Protein AF-B7PQU1-F1 (afdb_monomer_lite)

Foldseek 3Di:
DDDDDDDDDDDLLVVLVVVVVVVCVVVVHDDDDPVPPDDDCCVVAVLLVHDPPDPVVDDDDADAADDQPDKDWDFDDDRFFPRKIWIWGQHPVVRDIDTFWIKGKGDCVNVVVVVDDPPDIDIDIDGDSVRHSVHVD

Organism: Ixodes scapularis (NCBI:txid6945)

Secondary structure (DSSP, 8-state):
-PPPP------HHHHHHHHHHHHHHHTTPPPPP---SS--HIIIIITTT--TT-GGGS----------S-EEEEEEEETTEEEEEEEEEEETTTTEEEEEEEEEEEPHHHHGGGT--TT---EEEEE-HHHHHTT--

Sequence (137 aa):
MGVPPDCGHLHPLLKVRSEFRQIFFEMGFSEMPTNRYVESSFWNFDALFQPQQHPARDAHDTFFISGMGQVRFKPAYNPYTEPSMEVFSFHEGLGRWVEVGNSGMFRPEMLLPMGLPEDVVVIAWGLSLERCAQVLS

InterPro domains:
  IPR002319 Phenylalanyl-tRNA synthetase [PF01409] (7-66)
  IPR002319 Phenylalanyl-tRNA synthetase [PF01409] (70-135)
  IPR006195 Aminoacyl-tRNA synthetase, class II [PS50862] (1-137)
  IPR045864 Class II Aminoacyl-tRNA synthetase/Biotinyl protein ligase (BPL) and lipoyl protein ligase (LPL) [G3DSA:3.30.930.10] (1-68)
  IPR045864 Class II Aminoacyl-tRNA synthetase/Biotinyl protein ligase (BPL) and lipoyl protein ligase (LPL) [G3DSA:3.30.930.10] (69-137)
  IPR045864 Class II Aminoacyl-tRNA synthetase/Biotinyl protein ligase (BPL) and lipoyl protein ligase (LPL) [SSF55681] (6-67)
  IPR045864 Class II Aminoacyl-tRNA synthetase/Biotinyl protein ligase (BPL) and lipoyl protein ligase (LPL) [SSF55681] (70-136)

Radius of gyration: 18.72 Å; chains: 1; bounding box: 41×35×61 Å

pLDDT: mean 71.06, std 18.58, range [31.03, 93.25]

Structure (mmCIF, N/CA/C/O backbone):
data_AF-B7PQU1-F1
#
_entry.id   AF-B7PQU1-F1
#
loop_
_atom_site.group_PDB
_atom_site.id
_atom_site.type_symbol
_atom_site.label_atom_id
_atom_site.label_alt_id
_atom_site.label_comp_id
_atom_site.label_asym_id
_atom_site.label_entity_id
_atom_site.label_seq_id
_atom_site.pdbx_PDB_ins_code
_atom_site.Cartn_x
_atom_site.Cartn_y
_atom_site.Cartn_z
_atom_site.occupancy
_atom_site.B_iso_or_equiv
_atom_site.auth_seq_id
_atom_site.auth_comp_id
_atom_site.auth_asym_id
_atom_site.auth_atom_id
_atom_site.pdbx_PDB_model_num
ATOM 1 N N . MET A 1 1 ? 18.182 -12.104 -43.595 1.00 61.88 1 MET A N 1
ATOM 2 C CA . MET A 1 1 ? 17.518 -11.702 -42.337 1.00 61.88 1 MET A CA 1
ATOM 3 C C . MET A 1 1 ? 16.047 -12.055 -42.469 1.00 61.88 1 MET A C 1
ATOM 5 O O . MET A 1 1 ? 15.475 -11.716 -43.496 1.00 61.88 1 MET A O 1
ATOM 9 N N . GLY A 1 2 ? 15.491 -12.838 -41.543 1.00 79.94 2 GLY A N 1
ATOM 10 C CA . GLY A 1 2 ? 14.103 -13.311 -41.626 1.00 79.94 2 GLY A CA 1
ATOM 11 C C . GLY A 1 2 ? 13.104 -12.194 -41.333 1.00 79.94 2 GLY A C 1
ATOM 12 O O . GLY A 1 2 ? 13.395 -11.311 -40.530 1.00 79.94 2 GLY A O 1
ATOM 13 N N . VAL A 1 3 ? 11.948 -12.231 -41.996 1.00 82.94 3 VAL A N 1
ATOM 14 C CA . VAL A 1 3 ? 10.827 -11.336 -41.686 1.00 82.94 3 VAL A CA 1
ATOM 15 C C . VAL A 1 3 ? 10.232 -11.791 -40.349 1.00 82.94 3 VAL A C 1
ATOM 17 O O . VAL A 1 3 ? 9.972 -12.990 -40.203 1.00 82.94 3 VAL A O 1
ATOM 20 N N . PRO A 1 4 ? 10.059 -10.899 -39.359 1.00 81.44 4 PRO A N 1
ATOM 21 C CA . PRO A 1 4 ? 9.405 -11.268 -38.112 1.00 81.44 4 PRO A CA 1
ATOM 22 C C . PRO A 1 4 ? 7.965 -11.731 -38.399 1.00 81.44 4 PRO A C 1
ATOM 24 O O . PRO A 1 4 ? 7.283 -11.101 -39.208 1.00 81.44 4 PRO A O 1
ATOM 27 N N . PRO A 1 5 ? 7.507 -12.839 -37.791 1.00 83.81 5 PRO A N 1
ATOM 28 C CA . PRO A 1 5 ? 6.141 -13.316 -37.970 1.00 83.81 5 PRO A CA 1
ATOM 29 C C . PRO A 1 5 ? 5.147 -12.346 -37.324 1.00 83.81 5 PRO A C 1
ATOM 31 O O . PRO A 1 5 ? 5.451 -11.746 -36.291 1.00 83.81 5 PRO A O 1
ATOM 34 N N . ASP A 1 6 ? 3.945 -12.239 -37.892 1.00 82.50 6 ASP A N 1
ATOM 35 C CA . ASP A 1 6 ? 2.854 -11.492 -37.269 1.00 82.50 6 ASP A CA 1
ATOM 36 C C . ASP A 1 6 ? 2.504 -12.123 -35.915 1.00 82.50 6 ASP A C 1
ATOM 38 O O . ASP A 1 6 ? 2.062 -13.272 -35.833 1.00 82.50 6 ASP A O 1
ATOM 42 N N . CYS A 1 7 ? 2.724 -11.374 -34.836 1.00 82.62 7 CYS A N 1
ATOM 43 C CA . CYS A 1 7 ? 2.434 -11.803 -33.475 1.00 82.62 7 CYS A CA 1
ATOM 44 C C . CYS A 1 7 ? 1.576 -10.769 -32.732 1.00 82.62 7 CYS A C 1
ATOM 46 O O . CYS A 1 7 ? 1.645 -9.559 -32.968 1.00 82.62 7 CYS A O 1
ATOM 48 N N . GLY A 1 8 ? 0.728 -11.256 -31.823 1.00 80.25 8 GLY A N 1
ATOM 49 C CA . GLY A 1 8 ? -0.046 -10.401 -30.926 1.00 80.25 8 GLY A CA 1
ATOM 50 C C . GLY A 1 8 ? 0.856 -9.757 -29.874 1.00 80.25 8 GLY A C 1
ATOM 51 O O . GLY A 1 8 ? 1.741 -10.413 -29.329 1.00 80.25 8 GLY A O 1
ATOM 52 N N . HIS A 1 9 ? 0.612 -8.486 -29.564 1.00 78.19 9 HIS A N 1
ATOM 53 C CA . HIS A 1 9 ? 1.359 -7.749 -28.547 1.00 78.19 9 HIS A CA 1
ATOM 54 C C . HIS A 1 9 ? 0.452 -7.456 -27.352 1.00 78.19 9 HIS A C 1
ATOM 56 O O . HIS A 1 9 ? -0.662 -6.957 -27.512 1.00 78.19 9 HIS A O 1
ATOM 62 N N . LEU A 1 10 ? 0.926 -7.756 -26.142 1.00 78.50 10 LEU A N 1
ATOM 63 C CA . LEU A 1 10 ? 0.250 -7.335 -24.918 1.00 78.50 10 LEU A CA 1
ATOM 64 C C . LEU A 1 10 ? 0.569 -5.869 -24.639 1.00 78.50 10 LEU A C 1
ATOM 66 O O . LEU A 1 10 ? 1.715 -5.439 -24.763 1.00 78.50 10 LEU A O 1
ATOM 70 N N . HIS A 1 11 ? -0.442 -5.113 -24.216 1.00 80.44 11 HIS A N 1
ATOM 71 C CA . HIS A 1 11 ? -0.242 -3.730 -23.805 1.00 80.44 11 HIS A CA 1
ATOM 72 C C . HIS A 1 11 ? 0.757 -3.675 -22.626 1.00 80.44 11 HIS A C 1
ATOM 74 O O . HIS A 1 11 ? 0.539 -4.391 -21.643 1.00 80.44 11 HIS A O 1
ATOM 80 N N . PRO A 1 12 ? 1.810 -2.831 -22.661 1.00 75.69 12 PRO A N 1
ATOM 81 C CA . PRO A 1 12 ? 2.870 -2.814 -21.643 1.00 75.69 12 PRO A CA 1
ATOM 82 C C . PRO A 1 12 ? 2.353 -2.710 -20.201 1.00 75.69 12 PRO A C 1
ATOM 84 O O . PRO A 1 12 ? 2.763 -3.470 -19.328 1.00 75.69 12 PRO A O 1
ATOM 87 N N . LEU A 1 13 ? 1.349 -1.859 -19.970 1.00 72.38 13 LEU A N 1
ATOM 88 C CA . LEU A 1 13 ? 0.695 -1.726 -18.663 1.00 72.38 13 LEU A CA 1
ATOM 89 C C . LEU A 1 13 ? 0.026 -3.026 -18.182 1.00 72.38 13 LEU A C 1
ATOM 91 O O . LEU A 1 13 ? 0.063 -3.340 -16.996 1.00 72.38 13 LEU A O 1
ATOM 95 N N . LEU A 1 14 ? -0.559 -3.815 -19.090 1.00 78.62 14 LEU A N 1
ATOM 96 C CA . LEU A 1 14 ? -1.167 -5.103 -18.741 1.00 78.62 14 LEU A CA 1
ATOM 97 C C . LEU A 1 14 ? -0.111 -6.161 -18.417 1.00 78.62 14 LEU A C 1
ATOM 99 O O . LEU A 1 14 ? -0.370 -7.035 -17.586 1.00 78.62 14 LEU A O 1
ATOM 103 N N . LYS A 1 15 ? 1.066 -6.076 -19.045 1.00 78.94 15 LYS A N 1
ATOM 104 C CA . LYS A 1 15 ? 2.206 -6.942 -18.738 1.00 78.94 15 LYS A CA 1
ATOM 105 C C . LYS A 1 15 ? 2.700 -6.677 -17.314 1.00 78.94 15 LYS A C 1
ATOM 107 O O . LYS A 1 15 ? 2.688 -7.591 -16.498 1.00 78.94 15 LYS A O 1
ATOM 112 N N . VAL A 1 16 ? 2.956 -5.410 -16.985 1.00 75.31 16 VAL A N 1
ATOM 113 C CA . VAL A 1 16 ? 3.355 -4.972 -15.636 1.00 75.31 16 VAL A CA 1
ATOM 114 C C . VAL A 1 16 ? 2.292 -5.343 -14.601 1.00 75.31 16 VAL A C 1
ATOM 116 O O . VAL A 1 16 ? 2.603 -5.931 -13.573 1.00 75.31 16 VAL A O 1
ATOM 119 N N . ARG A 1 17 ? 1.007 -5.102 -14.890 1.00 78.94 17 ARG A N 1
ATOM 120 C CA . ARG A 1 17 ? -0.094 -5.526 -14.011 1.00 78.94 17 ARG A CA 1
ATOM 121 C C . ARG A 1 17 ? -0.080 -7.026 -13.731 1.00 78.94 17 ARG A C 1
ATOM 123 O O . ARG A 1 17 ? -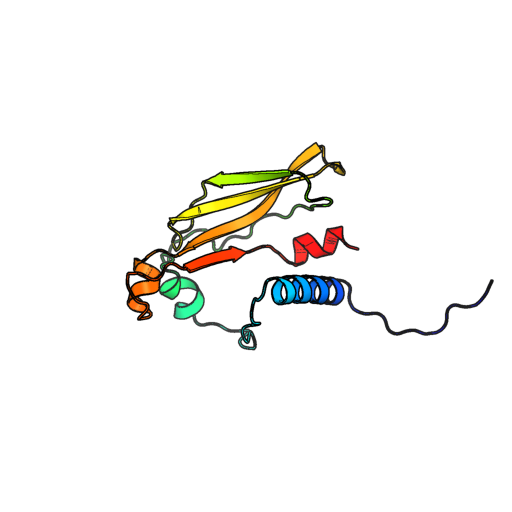0.364 -7.435 -12.610 1.00 78.94 17 ARG A O 1
ATOM 130 N N . SER A 1 18 ? 0.226 -7.840 -14.737 1.00 82.50 18 SER A N 1
ATOM 131 C CA . SER A 1 18 ? 0.281 -9.294 -14.575 1.00 82.50 18 SER A CA 1
ATOM 132 C C . SER A 1 18 ? 1.448 -9.717 -13.680 1.00 82.50 18 SER A C 1
ATOM 134 O O . SER A 1 18 ? 1.266 -10.600 -12.848 1.00 82.50 18 SER A O 1
ATOM 136 N N . GLU A 1 19 ? 2.598 -9.050 -13.796 1.00 81.25 19 GLU A N 1
ATOM 137 C CA . GLU A 1 19 ? 3.768 -9.267 -12.933 1.00 81.25 19 GLU A CA 1
ATOM 138 C C . GLU A 1 19 ? 3.476 -8.874 -11.477 1.00 81.25 19 GLU A C 1
ATOM 140 O O . GLU A 1 19 ? 3.675 -9.681 -10.573 1.00 81.25 19 GLU A O 1
ATOM 145 N N . PHE A 1 20 ? 2.898 -7.691 -11.240 1.00 76.94 20 PHE A N 1
ATOM 146 C CA . PHE A 1 20 ? 2.488 -7.265 -9.895 1.00 76.94 20 PHE A CA 1
ATOM 147 C C . PHE A 1 20 ? 1.481 -8.228 -9.269 1.00 76.94 20 PHE A C 1
ATOM 149 O O . PHE A 1 20 ? 1.633 -8.624 -8.115 1.00 76.94 20 PHE A O 1
ATOM 156 N N . ARG A 1 21 ? 0.467 -8.643 -10.036 1.00 82.38 21 ARG A N 1
ATOM 157 C CA . ARG A 1 21 ? -0.536 -9.600 -9.560 1.00 82.38 21 ARG A CA 1
ATOM 158 C C . ARG A 1 21 ? 0.105 -10.924 -9.140 1.00 82.38 21 ARG A C 1
ATOM 160 O O . ARG A 1 21 ? -0.273 -11.479 -8.114 1.00 82.38 21 ARG A O 1
ATOM 167 N N . GLN A 1 22 ? 1.085 -11.402 -9.903 1.00 84.06 22 GLN A N 1
ATOM 168 C CA . GLN A 1 22 ? 1.799 -12.632 -9.584 1.00 84.06 22 GLN A CA 1
ATOM 169 C C . GLN A 1 22 ? 2.609 -12.506 -8.285 1.00 84.06 22 GLN A C 1
ATOM 171 O O . GLN A 1 22 ? 2.514 -13.385 -7.434 1.00 84.06 22 GLN A O 1
ATOM 176 N N . ILE A 1 23 ? 3.315 -11.388 -8.085 1.00 81.31 23 ILE A N 1
ATOM 177 C CA . ILE A 1 23 ? 4.050 -11.103 -6.840 1.00 81.31 23 ILE A CA 1
ATOM 178 C C . ILE A 1 23 ? 3.104 -11.119 -5.630 1.00 81.31 23 ILE A C 1
ATOM 180 O O . ILE A 1 23 ? 3.408 -11.737 -4.612 1.00 81.31 23 ILE A O 1
ATOM 184 N N . PHE A 1 24 ? 1.926 -10.495 -5.739 1.00 79.88 24 PHE A N 1
ATOM 185 C CA . PHE A 1 24 ? 0.920 -10.533 -4.672 1.00 79.88 24 PHE A CA 1
ATOM 186 C C . PHE A 1 24 ? 0.438 -11.958 -4.372 1.00 79.88 24 PHE A C 1
ATOM 188 O O . PHE A 1 24 ? 0.353 -12.329 -3.201 1.00 79.88 24 PHE A O 1
ATOM 195 N N . PHE A 1 25 ? 0.187 -12.779 -5.394 1.00 85.62 25 PHE A N 1
ATOM 196 C CA . PHE A 1 25 ? -0.187 -14.181 -5.188 1.00 85.62 25 PHE A CA 1
ATOM 197 C C . PHE A 1 25 ? 0.928 -15.008 -4.541 1.00 85.62 25 PHE A C 1
ATOM 199 O O . PHE A 1 25 ? 0.649 -15.802 -3.646 1.00 85.62 25 PHE A O 1
ATOM 206 N N . GLU A 1 26 ? 2.185 -14.799 -4.928 1.00 85.75 26 GLU A N 1
ATOM 207 C CA . GLU A 1 26 ? 3.339 -15.478 -4.322 1.00 85.75 26 GLU A CA 1
ATOM 208 C C . GLU A 1 26 ? 3.539 -15.099 -2.849 1.00 85.75 26 GLU A C 1
ATOM 210 O O . GLU A 1 26 ? 3.960 -15.930 -2.047 1.00 85.75 26 GLU A O 1
ATOM 215 N N . MET A 1 27 ? 3.163 -13.876 -2.468 1.00 80.88 27 MET A N 1
ATOM 216 C CA . MET A 1 27 ? 3.133 -13.425 -1.073 1.00 80.88 27 MET A CA 1
ATOM 217 C C . MET A 1 27 ? 1.894 -13.909 -0.293 1.00 80.88 27 MET A C 1
ATOM 219 O O . MET A 1 27 ? 1.763 -13.600 0.891 1.00 80.88 27 MET A O 1
ATOM 223 N N . GLY A 1 28 ? 0.982 -14.656 -0.925 1.00 88.94 28 GLY A N 1
ATOM 224 C CA . GLY A 1 28 ? -0.221 -15.205 -0.293 1.00 88.94 28 GLY A CA 1
ATOM 225 C C . GLY A 1 28 ? -1.422 -14.254 -0.244 1.00 88.94 28 GLY A C 1
ATOM 226 O O . GLY A 1 28 ? -2.395 -14.543 0.454 1.00 88.94 28 GLY A O 1
ATOM 227 N N . PHE A 1 29 ? -1.392 -13.134 -0.974 1.00 85.06 29 PHE A N 1
ATOM 228 C CA . PHE A 1 29 ? -2.545 -12.236 -1.073 1.00 85.06 29 PHE A CA 1
ATOM 229 C C . PHE A 1 29 ? -3.641 -12.844 -1.942 1.00 85.06 29 PHE A C 1
ATOM 231 O O . PHE A 1 29 ? -3.383 -13.582 -2.889 1.00 85.06 29 PHE A O 1
ATOM 238 N N . SER A 1 30 ? -4.886 -12.491 -1.633 1.00 86.06 30 SER A N 1
ATOM 239 C CA . SER A 1 30 ? -6.047 -12.813 -2.462 1.00 86.06 30 SER A CA 1
ATOM 240 C C . SER A 1 30 ? -6.499 -11.572 -3.228 1.00 86.06 30 SER A C 1
ATOM 242 O O . SER A 1 30 ? -6.539 -10.476 -2.673 1.00 86.06 30 SER A O 1
ATOM 244 N N . GLU A 1 31 ? -6.843 -11.736 -4.506 1.00 85.12 31 GLU A N 1
ATOM 245 C CA . GLU A 1 31 ? -7.327 -10.635 -5.342 1.00 85.12 31 GLU A CA 1
ATOM 246 C C . GLU A 1 31 ? -8.767 -10.272 -4.950 1.00 85.12 31 GLU A C 1
ATOM 248 O O . GLU A 1 31 ? -9.669 -11.111 -4.995 1.00 85.12 31 GLU A O 1
ATOM 253 N N . MET A 1 32 ? -8.985 -9.016 -4.555 1.00 86.38 32 MET A N 1
ATOM 254 C CA . MET A 1 32 ? -10.320 -8.490 -4.267 1.00 86.38 32 MET A CA 1
ATOM 255 C C . MET A 1 32 ? -11.017 -8.046 -5.565 1.00 86.38 32 MET A C 1
ATOM 257 O O . MET A 1 32 ? -10.366 -7.477 -6.444 1.00 86.38 32 MET A O 1
ATOM 261 N N . PRO A 1 33 ? -12.338 -8.252 -5.711 1.00 78.88 33 PRO A N 1
ATOM 262 C CA . PRO A 1 33 ? -13.068 -7.808 -6.894 1.00 78.88 33 PRO A CA 1
ATOM 263 C C . PRO A 1 33 ? -13.115 -6.273 -6.974 1.00 78.8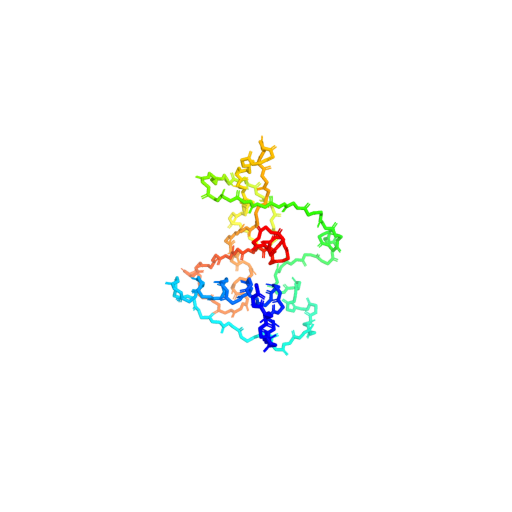8 33 PRO A C 1
ATOM 265 O O . PRO A 1 33 ? -13.617 -5.613 -6.071 1.00 78.88 33 PRO A O 1
ATOM 268 N N . THR A 1 34 ? -12.640 -5.710 -8.087 1.00 68.62 34 THR A N 1
ATOM 269 C CA . THR A 1 34 ? -12.587 -4.256 -8.362 1.00 68.62 34 THR A CA 1
ATOM 270 C C . THR A 1 34 ? -13.591 -3.812 -9.430 1.00 68.62 34 THR A C 1
ATOM 272 O O . THR A 1 34 ? -13.457 -2.756 -10.042 1.00 68.62 34 THR A O 1
ATOM 275 N N . ASN A 1 35 ? -14.627 -4.613 -9.681 1.00 67.75 35 ASN A N 1
ATOM 276 C CA . ASN A 1 35 ? -15.601 -4.412 -10.762 1.00 67.75 35 ASN A CA 1
ATOM 277 C C . ASN A 1 35 ? -16.531 -3.192 -10.582 1.00 67.75 35 ASN A C 1
ATOM 279 O O . ASN A 1 35 ? -17.483 -3.029 -11.348 1.00 67.75 35 ASN A O 1
ATOM 283 N N . ARG A 1 36 ? -16.263 -2.331 -9.596 1.00 52.06 36 ARG A N 1
ATOM 284 C CA . ARG A 1 36 ? -17.007 -1.106 -9.329 1.00 52.06 36 ARG A CA 1
ATOM 285 C C . ARG A 1 36 ? -16.118 0.113 -9.591 1.00 52.06 36 ARG A C 1
ATOM 287 O O . ARG A 1 36 ? -15.408 0.595 -8.723 1.00 52.06 36 ARG A O 1
ATOM 294 N N . TYR A 1 37 ? -16.194 0.636 -10.814 1.00 44.50 37 TYR A N 1
ATOM 295 C CA . TYR A 1 37 ? -15.480 1.859 -11.218 1.00 44.50 37 TYR A CA 1
ATOM 296 C C . TYR A 1 37 ? -16.054 3.141 -10.589 1.00 44.50 37 TYR A C 1
ATOM 298 O O . TYR A 1 37 ? -15.411 4.186 -10.624 1.00 44.50 37 TYR A O 1
ATOM 306 N N . VAL A 1 38 ? -17.271 3.070 -10.040 1.00 37.28 38 VAL A N 1
ATOM 307 C CA . VAL A 1 38 ? -17.963 4.181 -9.378 1.00 37.28 38 VAL A CA 1
ATOM 308 C C . VAL A 1 38 ? -18.225 3.786 -7.929 1.00 37.28 38 VAL A C 1
ATOM 310 O O . VAL A 1 38 ? -19.168 3.047 -7.649 1.00 37.28 38 VAL A O 1
ATOM 313 N N . GLU A 1 39 ? -17.389 4.272 -7.017 1.00 43.50 39 GLU A N 1
ATOM 314 C CA . GLU A 1 39 ? -17.578 4.096 -5.576 1.00 43.50 39 GLU A CA 1
ATOM 315 C C . GLU A 1 39 ? -18.303 5.294 -4.964 1.00 43.50 39 GLU A C 1
ATOM 317 O O . GLU A 1 39 ? -18.175 6.431 -5.427 1.00 43.50 39 GLU A O 1
ATOM 322 N N . SER A 1 40 ? -19.096 5.049 -3.920 1.00 37.00 40 SER A N 1
ATOM 323 C CA . SER A 1 40 ? -19.755 6.141 -3.204 1.00 37.00 40 SER A CA 1
ATOM 324 C C . SER A 1 40 ? -18.728 6.949 -2.408 1.00 37.00 40 SER A C 1
ATOM 326 O O . SER A 1 40 ? -17.755 6.400 -1.892 1.00 37.00 40 SER A O 1
ATOM 328 N N . SER A 1 41 ? -18.969 8.255 -2.243 1.00 37.16 41 SER A N 1
ATOM 329 C CA . SER A 1 41 ? -18.145 9.111 -1.371 1.00 37.16 41 SER A CA 1
ATOM 330 C C . SER A 1 41 ? -18.033 8.553 0.051 1.00 37.16 41 SER A C 1
ATOM 332 O O . SER A 1 41 ? -17.000 8.723 0.690 1.00 37.16 41 SER A O 1
ATOM 334 N N . PHE A 1 42 ? -19.063 7.826 0.495 1.00 41.75 42 PHE A N 1
ATOM 335 C CA . PHE A 1 42 ? -19.049 7.097 1.753 1.00 41.75 42 PHE A CA 1
ATOM 336 C C . PHE A 1 42 ? -17.942 6.039 1.791 1.00 41.75 42 PHE A C 1
ATOM 338 O O . PHE A 1 42 ? -17.116 6.075 2.687 1.00 41.75 42 PHE A O 1
ATOM 345 N N . TRP A 1 43 ? -17.856 5.137 0.809 1.00 47.00 43 TRP A N 1
ATOM 346 C CA . TRP A 1 43 ? -16.818 4.096 0.800 1.00 47.00 43 TRP A CA 1
ATOM 347 C C . TRP A 1 43 ? -15.423 4.631 0.468 1.00 47.00 43 TRP A C 1
ATOM 349 O O . TRP A 1 43 ? -14.436 4.100 0.965 1.00 47.00 43 TRP A O 1
ATOM 359 N N . ASN A 1 44 ? -15.339 5.687 -0.342 1.00 39.59 44 ASN A N 1
ATOM 360 C CA . ASN A 1 44 ? -14.060 6.231 -0.793 1.00 39.59 44 ASN A CA 1
ATOM 361 C C . ASN A 1 44 ? -13.437 7.242 0.189 1.00 39.59 44 ASN A C 1
ATOM 363 O O . ASN A 1 44 ? -12.231 7.453 0.160 1.00 39.59 44 ASN A O 1
ATOM 367 N N . PHE A 1 45 ? -14.239 7.894 1.041 1.00 43.22 45 PHE A N 1
ATOM 368 C CA . PHE A 1 45 ? -13.755 8.944 1.946 1.00 43.22 45 PHE A CA 1
ATOM 369 C C . PHE A 1 45 ? -14.249 8.768 3.384 1.00 43.22 45 PHE A C 1
ATOM 371 O O . PHE A 1 45 ? -13.425 8.718 4.296 1.00 43.22 45 PHE A O 1
ATOM 378 N N . ASP A 1 46 ? -15.560 8.636 3.607 1.00 42.59 46 ASP A N 1
ATOM 379 C CA . ASP A 1 46 ? -16.110 8.607 4.974 1.00 42.59 46 ASP A CA 1
ATOM 380 C C . ASP A 1 46 ? -15.715 7.321 5.726 1.00 42.59 46 ASP A C 1
ATOM 382 O O . ASP A 1 46 ? -15.353 7.365 6.900 1.00 42.59 46 ASP A O 1
ATOM 386 N N . ALA A 1 47 ? -15.692 6.183 5.028 1.00 56.47 47 ALA A N 1
ATOM 387 C CA . ALA A 1 47 ? -15.229 4.896 5.540 1.00 56.47 47 ALA A CA 1
ATOM 388 C C . ALA A 1 47 ? -13.717 4.886 5.797 1.00 56.47 47 ALA A C 1
ATOM 390 O O . ALA A 1 47 ? -13.249 4.102 6.608 1.00 56.47 47 ALA A O 1
ATOM 391 N N . LEU A 1 48 ? -12.959 5.777 5.151 1.00 57.56 48 LEU A N 1
ATOM 392 C CA . LEU A 1 48 ? -11.535 5.998 5.410 1.00 57.56 48 LEU A CA 1
ATOM 393 C C . LEU A 1 48 ? -11.314 7.157 6.392 1.00 57.56 48 LEU A C 1
ATOM 395 O O . LEU A 1 48 ? -10.237 7.742 6.424 1.00 57.56 48 LEU A O 1
ATOM 399 N N . PHE A 1 49 ? -12.332 7.555 7.159 1.00 50.06 49 PHE A N 1
ATOM 400 C CA . PHE A 1 49 ? -12.225 8.628 8.151 1.00 50.06 49 PHE A CA 1
ATOM 401 C C . PHE A 1 49 ? -11.596 9.926 7.591 1.00 50.06 49 PHE A C 1
ATOM 403 O O . PHE A 1 49 ? -10.932 10.684 8.302 1.00 50.06 49 PHE A O 1
ATOM 410 N N . GLN A 1 50 ? -11.766 10.177 6.288 1.00 45.81 50 GLN A N 1
ATOM 411 C CA . GLN A 1 50 ? -11.157 11.306 5.605 1.00 45.81 50 GLN A CA 1
ATOM 412 C C . GLN A 1 50 ? -12.093 12.518 5.717 1.00 45.81 50 GLN A C 1
ATOM 414 O O . GLN A 1 50 ? -13.214 12.474 5.206 1.00 45.81 50 GLN A O 1
ATOM 419 N N . PRO A 1 51 ? -11.673 13.624 6.361 1.00 44.97 51 PRO A N 1
ATOM 420 C CA . PRO A 1 51 ? -12.537 14.785 6.526 1.00 44.97 51 PRO A CA 1
ATOM 421 C C . PRO A 1 51 ? -12.891 15.416 5.171 1.00 44.97 51 PRO A C 1
ATOM 423 O O . PRO A 1 51 ? -12.052 15.526 4.276 1.00 44.97 51 PRO A O 1
ATOM 426 N N . GLN A 1 52 ? -14.132 15.899 5.037 1.00 47.97 52 GLN A N 1
ATOM 427 C CA . GLN A 1 52 ? -14.694 16.415 3.774 1.00 47.97 52 GLN A CA 1
ATOM 428 C C . GLN A 1 52 ? -13.928 17.613 3.173 1.00 47.97 52 GLN A C 1
ATOM 430 O O . GLN A 1 52 ? -14.107 17.926 1.998 1.00 47.97 52 GLN A O 1
ATOM 435 N N . GLN A 1 53 ? -13.071 18.275 3.958 1.00 42.81 53 GLN A N 1
ATOM 436 C CA . GLN A 1 53 ? -12.290 19.458 3.571 1.00 42.81 53 GLN A CA 1
ATOM 437 C C . GLN A 1 53 ? -10.800 19.152 3.289 1.00 42.81 53 GLN A C 1
ATOM 439 O O . GLN A 1 53 ? -9.990 20.075 3.234 1.00 42.81 53 GLN A O 1
ATOM 444 N N . HIS A 1 54 ? -10.403 17.881 3.131 1.00 47.69 54 HIS A N 1
ATOM 445 C CA . HIS A 1 54 ? -8.987 17.512 2.992 1.00 47.69 54 HIS A CA 1
ATOM 446 C C . HIS A 1 54 ? -8.408 17.834 1.586 1.00 47.69 54 HIS A C 1
ATOM 448 O O . HIS A 1 54 ? -8.951 17.347 0.591 1.00 47.69 54 HIS A O 1
ATOM 454 N N . PRO A 1 55 ? -7.267 18.553 1.475 1.00 40.44 55 PRO A N 1
ATOM 455 C CA . PRO A 1 55 ? -6.617 18.933 0.205 1.00 40.44 55 PRO A CA 1
ATOM 456 C C . PRO A 1 55 ? -6.008 17.765 -0.595 1.00 40.44 55 PRO A C 1
ATOM 458 O O . PRO A 1 55 ? -5.539 17.962 -1.707 1.00 40.44 55 PRO A O 1
ATOM 461 N N . ALA A 1 56 ? -6.085 16.525 -0.094 1.00 47.56 56 ALA A N 1
ATOM 462 C CA . ALA A 1 56 ? -5.646 15.310 -0.808 1.00 47.56 56 ALA A CA 1
ATOM 463 C C . ALA A 1 56 ? -6.499 14.960 -2.052 1.00 47.56 56 ALA A C 1
ATOM 465 O O . ALA A 1 56 ? -6.386 13.864 -2.594 1.00 47.56 56 ALA A O 1
ATOM 466 N N . ARG A 1 57 ? -7.386 15.868 -2.483 1.00 44.19 57 ARG A N 1
ATOM 467 C CA . ARG A 1 57 ? -8.097 15.807 -3.767 1.00 44.19 57 ARG A CA 1
ATOM 468 C C . ARG A 1 57 ? -7.316 16.449 -4.920 1.00 44.19 57 ARG A C 1
ATOM 470 O O . ARG A 1 57 ? -7.747 16.297 -6.059 1.00 44.19 57 ARG A O 1
ATOM 477 N N . ASP A 1 58 ? -6.197 17.117 -4.644 1.00 34.47 58 ASP A N 1
ATOM 478 C CA . ASP A 1 58 ? -5.341 17.704 -5.675 1.00 34.47 58 ASP A CA 1
ATOM 479 C C . ASP A 1 58 ? -4.208 16.756 -6.106 1.00 34.47 58 ASP A C 1
ATOM 481 O O . ASP A 1 58 ? -3.660 15.982 -5.321 1.00 34.47 58 ASP A O 1
ATOM 485 N N . ALA A 1 59 ? -3.915 16.785 -7.409 1.00 36.16 59 ALA A N 1
ATOM 486 C CA . ALA A 1 59 ? -3.059 15.839 -8.120 1.00 36.16 59 ALA A CA 1
ATOM 487 C C . ALA A 1 59 ? -1.575 15.948 -7.718 1.00 36.16 59 ALA A C 1
ATOM 489 O O . ALA A 1 59 ? -1.017 17.043 -7.697 1.00 36.16 59 ALA A O 1
ATOM 490 N N . HIS A 1 60 ? -0.917 14.809 -7.467 1.00 35.16 60 HIS A N 1
ATOM 491 C CA . HIS A 1 60 ? 0.500 14.749 -7.084 1.00 35.16 60 HIS A CA 1
ATOM 492 C C . HIS A 1 60 ? 1.409 14.098 -8.152 1.00 35.16 60 HIS A C 1
ATOM 494 O O . HIS A 1 60 ? 1.065 13.081 -8.762 1.00 35.16 60 HIS A O 1
ATOM 500 N N . ASP A 1 61 ? 2.592 14.708 -8.323 1.00 33.00 61 ASP A N 1
ATOM 501 C CA . ASP A 1 61 ? 3.637 14.506 -9.346 1.00 33.00 61 ASP A CA 1
ATOM 502 C C . ASP A 1 61 ? 4.319 13.114 -9.392 1.00 33.00 61 ASP A C 1
ATOM 504 O O . ASP A 1 61 ? 4.261 12.325 -8.452 1.00 33.00 61 ASP A O 1
ATOM 508 N N . THR A 1 62 ? 4.980 12.808 -10.524 1.00 31.03 62 THR A N 1
ATOM 509 C CA . THR A 1 62 ? 5.468 11.471 -10.953 1.00 31.03 62 THR A CA 1
ATOM 510 C C . THR A 1 62 ? 6.999 11.335 -10.911 1.00 31.03 62 THR A C 1
ATOM 512 O O . THR A 1 62 ? 7.690 12.186 -11.466 1.00 31.03 62 THR A O 1
ATOM 515 N N . PHE A 1 63 ? 7.540 10.224 -10.378 1.00 36.59 63 PHE A N 1
ATOM 516 C CA . PHE A 1 63 ? 8.954 9.832 -10.549 1.00 36.59 63 PHE A CA 1
ATOM 517 C C . PHE A 1 63 ? 9.159 8.301 -10.660 1.00 36.59 63 PHE A C 1
ATOM 519 O O . PHE A 1 63 ? 8.375 7.521 -10.126 1.00 36.59 63 PHE A O 1
ATOM 526 N N . PHE A 1 64 ? 10.227 7.905 -11.372 1.00 38.31 64 PHE A N 1
ATOM 527 C CA . PHE A 1 64 ? 10.553 6.556 -11.878 1.00 38.31 64 PHE A CA 1
ATOM 528 C C . PHE A 1 64 ? 11.561 5.811 -10.976 1.00 38.31 64 PHE A C 1
ATOM 530 O O . PHE A 1 64 ? 12.461 6.449 -10.424 1.00 38.31 64 PHE A O 1
ATOM 537 N N . ILE A 1 65 ? 11.459 4.476 -10.858 1.00 44.75 65 ILE A N 1
ATOM 538 C CA . ILE A 1 65 ? 12.362 3.642 -10.033 1.00 44.75 65 ILE A CA 1
ATOM 539 C C . ILE A 1 65 ? 12.850 2.380 -10.763 1.00 44.75 65 ILE A C 1
ATOM 541 O O . ILE A 1 65 ? 12.102 1.412 -10.833 1.00 44.75 65 ILE A O 1
ATOM 545 N N . SER A 1 66 ? 14.118 2.319 -11.192 1.00 39.00 66 SER A N 1
ATOM 546 C CA . SER A 1 66 ? 14.838 1.063 -11.464 1.00 39.00 66 SER A CA 1
ATOM 547 C C . SER A 1 66 ? 15.710 0.644 -10.272 1.00 39.00 66 SER A C 1
ATOM 549 O O . SER A 1 66 ? 16.516 1.447 -9.802 1.00 39.00 66 SER A O 1
ATOM 551 N N . GLY A 1 67 ? 15.598 -0.618 -9.841 1.00 46.88 67 GLY A N 1
ATOM 552 C CA . GLY A 1 67 ? 16.510 -1.256 -8.879 1.00 46.88 67 GLY A CA 1
ATOM 553 C C . GLY A 1 67 ? 16.173 -0.987 -7.409 1.00 46.88 67 GLY A C 1
ATOM 554 O O . GLY A 1 67 ? 16.619 -0.007 -6.822 1.00 46.88 67 GLY A O 1
ATOM 555 N N . MET A 1 68 ? 15.418 -1.889 -6.775 1.00 50.78 68 MET A N 1
ATOM 556 C CA . MET A 1 68 ? 15.144 -1.821 -5.332 1.00 50.78 68 MET A CA 1
ATOM 557 C C . MET A 1 68 ? 16.290 -2.461 -4.537 1.00 50.78 68 MET A C 1
ATOM 559 O O . MET A 1 68 ? 16.186 -3.598 -4.089 1.00 50.78 68 MET A O 1
ATOM 563 N N . GLY A 1 69 ? 17.409 -1.748 -4.396 1.00 57.03 69 GLY A N 1
ATOM 564 C CA . GLY A 1 69 ? 18.521 -2.174 -3.535 1.00 57.03 69 GLY A CA 1
ATOM 565 C C . GLY A 1 69 ? 18.483 -1.550 -2.136 1.00 57.03 69 GLY A C 1
ATOM 566 O O . GLY A 1 69 ? 18.923 -2.163 -1.166 1.00 57.03 69 GLY A O 1
ATOM 567 N N . GLN A 1 70 ? 17.953 -0.327 -2.015 1.00 71.56 70 GLN A N 1
ATOM 568 C CA . GLN A 1 70 ? 17.940 0.434 -0.764 1.00 71.56 70 GLN A CA 1
ATOM 569 C C . GLN A 1 70 ? 16.568 1.059 -0.527 1.00 71.56 70 GLN A C 1
ATOM 571 O O . GLN A 1 70 ? 16.128 1.883 -1.326 1.00 71.56 70 GLN A O 1
ATOM 576 N N . VAL A 1 71 ? 15.933 0.712 0.595 1.00 77.12 71 VAL A N 1
ATOM 577 C CA . VAL A 1 71 ? 14.621 1.231 1.007 1.00 77.12 71 VAL A CA 1
ATOM 578 C C . VAL A 1 71 ? 14.772 2.102 2.255 1.00 77.12 71 VAL A C 1
ATOM 580 O O . VAL A 1 71 ? 15.516 1.759 3.176 1.00 77.12 71 VAL A O 1
ATOM 583 N N . ARG A 1 72 ? 14.068 3.235 2.295 1.00 82.44 72 ARG A N 1
ATOM 584 C CA . ARG A 1 72 ? 13.943 4.112 3.466 1.00 82.44 72 ARG A CA 1
ATOM 585 C C . ARG A 1 72 ? 12.482 4.408 3.755 1.00 82.44 72 ARG A C 1
ATOM 587 O O . ARG A 1 72 ? 11.697 4.603 2.836 1.00 82.44 72 ARG A O 1
ATOM 594 N N . PHE A 1 73 ? 12.163 4.509 5.038 1.00 84.19 73 PHE A N 1
ATOM 595 C CA . PHE A 1 73 ? 10.845 4.904 5.514 1.00 84.19 73 PHE A CA 1
ATOM 596 C C . PHE A 1 73 ? 10.922 6.297 6.116 1.00 84.19 73 PHE A C 1
ATOM 598 O O . PHE A 1 73 ? 11.859 6.614 6.854 1.00 84.19 73 PHE A O 1
ATOM 605 N N . LYS A 1 74 ? 9.933 7.124 5.803 1.00 86.12 74 LYS A N 1
ATOM 606 C CA . LYS A 1 74 ? 9.779 8.457 6.374 1.00 86.12 74 LYS A CA 1
ATOM 607 C C . LYS A 1 74 ? 8.392 8.547 7.009 1.00 86.12 74 LYS A C 1
ATOM 609 O O . LYS A 1 74 ? 7.431 8.163 6.348 1.00 86.12 74 LYS A O 1
ATOM 614 N N . PRO A 1 75 ? 8.263 9.038 8.254 1.00 89.19 75 PRO A N 1
ATOM 615 C CA . PRO A 1 75 ? 6.954 9.287 8.842 1.00 89.19 75 PRO A CA 1
ATOM 616 C C . PRO A 1 75 ? 6.114 10.187 7.935 1.00 89.19 75 PRO A C 1
ATOM 618 O O . PRO A 1 75 ? 6.601 11.207 7.439 1.00 89.19 75 PRO A O 1
ATOM 621 N N . ALA A 1 76 ? 4.867 9.787 7.7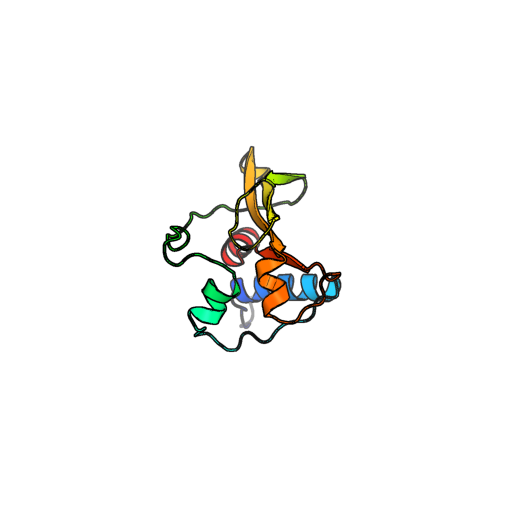33 1.00 84.19 76 ALA A N 1
ATOM 622 C CA . ALA A 1 76 ? 3.880 10.500 6.939 1.00 84.19 76 ALA A CA 1
ATOM 623 C C . ALA A 1 76 ? 2.628 10.755 7.781 1.00 84.19 76 ALA A C 1
ATOM 625 O O . ALA A 1 76 ? 2.533 10.298 8.920 1.00 84.19 76 ALA A O 1
ATOM 626 N N . TYR A 1 77 ? 1.665 11.481 7.225 1.00 84.44 77 TYR A N 1
ATOM 627 C CA . TYR A 1 77 ? 0.363 11.672 7.848 1.00 84.44 77 TYR A CA 1
ATOM 628 C C . TYR A 1 77 ? -0.728 11.308 6.848 1.00 84.44 77 TYR A C 1
ATOM 630 O O . TYR A 1 77 ? -0.901 12.008 5.851 1.00 84.44 77 TYR A O 1
ATOM 638 N N . ASN A 1 78 ? -1.479 10.245 7.143 1.00 84.69 78 ASN A N 1
ATOM 639 C CA . ASN A 1 78 ? -2.724 9.942 6.449 1.00 84.69 78 ASN A CA 1
ATOM 640 C C . ASN A 1 78 ? -3.871 9.931 7.474 1.00 84.69 78 ASN A C 1
ATOM 642 O O . ASN A 1 78 ? -3.712 9.344 8.545 1.00 84.69 78 ASN A O 1
ATOM 646 N N . PRO A 1 79 ? -5.046 10.504 7.163 1.00 83.62 79 PRO A N 1
ATOM 647 C CA . PRO A 1 79 ? -6.164 10.575 8.111 1.00 83.62 79 PRO A CA 1
ATOM 648 C C . PRO A 1 79 ? -6.635 9.216 8.665 1.00 83.62 79 PRO A C 1
ATOM 650 O O . PRO A 1 79 ? -7.040 9.138 9.824 1.00 83.62 79 PRO A O 1
ATOM 653 N N . TYR A 1 80 ? -6.552 8.152 7.858 1.00 82.62 80 TYR A N 1
ATOM 654 C CA . TYR A 1 80 ? -7.012 6.797 8.196 1.00 82.62 80 TYR A CA 1
ATOM 655 C C . TYR A 1 80 ? -5.950 5.890 8.814 1.00 82.62 80 TYR A C 1
ATOM 657 O O . TYR A 1 80 ? -6.308 4.798 9.260 1.00 82.62 80 TYR A O 1
ATOM 665 N N . THR A 1 81 ? -4.669 6.275 8.833 1.00 85.69 81 THR A N 1
ATOM 666 C CA . THR A 1 81 ? -3.599 5.401 9.337 1.00 85.69 81 THR A CA 1
ATOM 667 C C . THR A 1 81 ? -2.739 6.065 10.404 1.00 85.69 81 THR A C 1
ATOM 669 O O . THR A 1 81 ? -2.352 7.222 10.284 1.00 85.69 81 THR A O 1
ATOM 672 N N . GLU A 1 82 ? -2.402 5.314 11.449 1.00 89.12 82 GLU A N 1
ATOM 673 C CA . GLU A 1 82 ? -1.491 5.727 12.516 1.00 89.12 82 GLU A CA 1
ATOM 674 C C . GLU A 1 82 ? -0.797 4.474 13.084 1.00 89.12 82 GLU A C 1
ATOM 676 O O . GLU A 1 82 ? -1.485 3.620 13.646 1.00 89.12 82 GLU A O 1
ATOM 681 N N . PRO A 1 83 ? 0.535 4.324 12.949 1.00 91.50 83 PRO A N 1
ATOM 682 C CA . PRO A 1 83 ? 1.455 5.220 12.251 1.00 91.50 83 PRO A CA 1
ATOM 683 C C . PRO A 1 83 ? 1.318 5.130 10.720 1.00 91.50 83 PRO A C 1
ATOM 685 O O . PRO A 1 83 ? 0.928 4.097 10.168 1.00 91.50 83 PRO A O 1
ATOM 688 N N . SER A 1 84 ? 1.691 6.215 10.036 1.00 89.94 84 SER A N 1
ATOM 689 C CA . SER A 1 84 ? 1.776 6.304 8.570 1.00 89.94 84 SER A CA 1
ATOM 690 C C . SER A 1 84 ? 3.225 6.490 8.115 1.00 89.94 84 SER A C 1
ATOM 692 O O . SER A 1 84 ? 4.009 7.171 8.782 1.00 89.94 84 SER A O 1
ATOM 694 N N . MET A 1 85 ? 3.593 5.917 6.968 1.00 87.88 85 MET A N 1
ATOM 695 C CA . MET A 1 85 ? 4.940 6.030 6.408 1.00 87.88 85 MET A CA 1
ATOM 696 C C . MET A 1 85 ? 4.952 6.131 4.876 1.00 87.88 85 MET A C 1
ATOM 698 O O . MET A 1 85 ? 4.237 5.429 4.170 1.00 87.88 85 MET A O 1
ATOM 702 N N . GLU A 1 86 ? 5.819 6.989 4.352 1.00 85.69 86 GLU A N 1
ATOM 703 C CA . GLU A 1 86 ? 6.212 7.018 2.943 1.00 85.69 86 GLU A CA 1
ATOM 704 C C . GLU A 1 86 ? 7.404 6.077 2.736 1.00 85.69 86 GLU A C 1
ATOM 706 O O . GLU A 1 86 ? 8.356 6.070 3.527 1.00 85.69 86 GLU A O 1
ATOM 711 N N . VAL A 1 87 ? 7.369 5.302 1.655 1.00 81.50 87 VAL A N 1
ATOM 712 C CA . VAL A 1 87 ? 8.433 4.378 1.260 1.00 81.50 87 VAL A CA 1
ATOM 713 C C . VAL A 1 87 ? 9.238 5.015 0.138 1.00 81.50 87 VAL A C 1
ATOM 715 O O . VAL A 1 87 ? 8.697 5.348 -0.912 1.00 81.50 87 VAL A O 1
ATOM 718 N N . PHE A 1 88 ? 10.546 5.148 0.337 1.00 82.19 88 PHE A N 1
ATOM 719 C CA . PHE A 1 88 ? 11.487 5.670 -0.648 1.00 82.19 88 PHE A CA 1
ATOM 720 C C . PHE A 1 88 ? 12.476 4.590 -1.077 1.00 82.19 88 PHE A C 1
ATOM 722 O O . PHE A 1 88 ? 12.953 3.821 -0.244 1.00 82.19 88 PHE A O 1
ATOM 729 N N . SER A 1 89 ? 12.850 4.587 -2.353 1.00 78.75 89 SER A N 1
ATOM 730 C CA . SER A 1 89 ? 13.938 3.769 -2.891 1.00 78.75 89 SER A CA 1
ATOM 731 C C . SER A 1 89 ? 15.006 4.659 -3.509 1.00 78.75 89 SER A C 1
ATOM 733 O O . SER A 1 89 ? 14.695 5.672 -4.139 1.00 78.75 89 SER A O 1
ATOM 735 N N . PHE A 1 90 ? 16.278 4.303 -3.329 1.00 78.31 90 PHE A N 1
ATOM 736 C CA . PHE A 1 90 ? 17.362 4.998 -4.019 1.00 78.31 90 PHE A CA 1
ATOM 737 C C . PHE A 1 90 ? 17.391 4.586 -5.490 1.00 78.31 90 PHE A C 1
ATOM 739 O O . PHE A 1 90 ? 17.392 3.400 -5.804 1.00 78.31 90 PHE A O 1
ATOM 746 N N . HIS A 1 91 ? 17.417 5.568 -6.386 1.00 74.25 91 HIS A N 1
ATOM 747 C CA . HIS A 1 91 ? 17.492 5.339 -7.819 1.00 74.25 91 HIS A CA 1
ATOM 748 C C . HIS A 1 91 ? 18.920 5.550 -8.318 1.00 74.25 91 HIS A C 1
ATOM 750 O O . HIS A 1 91 ? 19.374 6.693 -8.414 1.00 74.25 91 HIS A O 1
ATOM 756 N N . GLU A 1 92 ? 19.616 4.470 -8.683 1.00 72.31 92 GLU A N 1
ATOM 757 C CA . GLU A 1 92 ? 21.022 4.536 -9.110 1.00 72.31 92 GLU A CA 1
ATOM 758 C C . GLU A 1 92 ? 21.218 5.429 -10.343 1.00 72.31 92 GLU A C 1
ATOM 760 O O . GLU A 1 92 ? 22.120 6.263 -10.356 1.00 72.31 92 GLU A O 1
ATOM 765 N N . GLY A 1 93 ? 20.314 5.360 -11.328 1.00 69.88 93 GLY A N 1
ATOM 766 C CA . GLY A 1 93 ? 20.401 6.179 -12.544 1.00 69.88 93 GLY A CA 1
ATOM 767 C C . GLY A 1 93 ? 20.164 7.682 -12.332 1.00 69.88 93 GLY A C 1
ATOM 768 O O . GLY A 1 93 ? 20.535 8.482 -13.182 1.00 69.88 93 GLY A O 1
ATOM 769 N N . LEU A 1 94 ? 19.552 8.083 -11.209 1.00 70.44 94 LEU A N 1
ATOM 770 C CA . LEU A 1 94 ? 19.269 9.491 -10.878 1.00 70.44 94 LEU A CA 1
ATOM 771 C C . LEU A 1 94 ? 20.105 9.986 -9.690 1.00 70.44 94 LEU A C 1
ATOM 773 O O . LEU A 1 94 ? 20.065 11.173 -9.378 1.00 70.44 94 LEU A O 1
ATOM 777 N N . GLY A 1 95 ? 20.810 9.089 -8.994 1.00 78.81 95 GLY A N 1
ATOM 778 C CA . GLY A 1 95 ? 21.599 9.409 -7.808 1.00 78.81 95 GLY A CA 1
ATOM 779 C C . GLY A 1 95 ? 20.788 10.004 -6.648 1.00 78.81 95 GLY A C 1
ATOM 780 O O . GLY A 1 95 ? 21.340 10.768 -5.858 1.00 78.81 95 GLY A O 1
ATOM 781 N N . ARG A 1 96 ? 19.482 9.712 -6.540 1.00 78.56 96 ARG A N 1
ATOM 782 C CA . ARG A 1 96 ? 18.599 10.306 -5.519 1.00 78.56 96 ARG A CA 1
ATOM 783 C C . ARG A 1 96 ? 17.555 9.332 -4.987 1.00 78.56 96 ARG A C 1
ATOM 785 O O . ARG A 1 96 ? 17.220 8.345 -5.635 1.00 78.56 96 ARG A O 1
ATOM 792 N N . TRP A 1 97 ? 17.014 9.658 -3.817 1.00 77.44 97 TRP A N 1
ATOM 793 C CA . TRP A 1 97 ? 15.867 8.967 -3.228 1.00 77.44 97 TRP A CA 1
ATOM 794 C C . TRP A 1 97 ? 14.578 9.366 -3.943 1.00 77.44 97 TRP A C 1
ATOM 796 O O . TRP A 1 97 ? 14.340 10.552 -4.172 1.00 77.44 97 TRP A O 1
ATOM 806 N N . VAL A 1 98 ? 13.763 8.372 -4.286 1.00 76.06 98 VAL A N 1
ATOM 807 C CA . VAL A 1 98 ? 12.488 8.532 -4.989 1.00 76.06 98 VAL A CA 1
ATOM 808 C C . VAL A 1 98 ? 11.391 7.849 -4.185 1.00 76.06 98 VAL A C 1
ATOM 810 O O . VAL A 1 98 ? 11.589 6.743 -3.687 1.00 76.06 98 VAL A O 1
ATOM 813 N N . GLU A 1 99 ? 10.249 8.515 -4.038 1.00 76.81 99 GLU A N 1
ATOM 814 C CA . GLU A 1 99 ? 9.070 7.944 -3.387 1.00 76.81 99 GLU A CA 1
ATOM 815 C C . GLU A 1 99 ? 8.488 6.816 -4.248 1.00 76.81 99 GLU A C 1
ATOM 817 O O . GLU A 1 99 ? 8.195 7.001 -5.429 1.00 76.81 99 GLU A O 1
ATOM 822 N N . VAL A 1 100 ? 8.336 5.641 -3.645 1.00 73.88 100 VAL A N 1
ATOM 823 C CA . VAL A 1 100 ? 7.803 4.427 -4.278 1.00 73.88 100 VAL A CA 1
ATOM 824 C C . VAL A 1 100 ? 6.321 4.257 -3.977 1.00 73.88 100 VAL A C 1
ATOM 826 O O . VAL A 1 100 ? 5.566 3.739 -4.798 1.00 73.88 100 VAL A O 1
ATOM 829 N N . GLY A 1 101 ? 5.904 4.681 -2.788 1.00 81.81 101 GLY A N 1
ATOM 830 C CA . GLY A 1 101 ? 4.542 4.510 -2.325 1.00 81.81 101 GLY A CA 1
ATOM 831 C C . GLY A 1 101 ? 4.356 4.971 -0.890 1.00 81.81 101 GLY A C 1
ATOM 832 O O . GLY A 1 101 ? 5.281 5.457 -0.238 1.00 81.81 101 GLY A O 1
ATOM 833 N N . ASN A 1 102 ? 3.142 4.774 -0.400 1.00 85.31 102 ASN A N 1
ATOM 834 C CA . ASN A 1 102 ? 2.715 5.148 0.940 1.00 85.31 102 ASN A CA 1
ATOM 835 C C . ASN A 1 102 ? 2.127 3.916 1.641 1.00 85.31 102 ASN A C 1
ATOM 837 O O . ASN A 1 102 ? 1.573 3.025 0.993 1.00 85.31 102 ASN A O 1
ATOM 841 N N . SER A 1 103 ? 2.279 3.833 2.954 1.00 85.50 103 SER A N 1
ATOM 842 C CA . SER A 1 103 ? 1.727 2.766 3.772 1.00 85.50 103 SER A CA 1
ATOM 843 C C . SER A 1 103 ? 1.343 3.253 5.162 1.00 85.50 103 SER A C 1
ATOM 845 O O . SER A 1 103 ? 1.705 4.344 5.604 1.00 85.50 103 SER A O 1
ATOM 847 N N . GLY A 1 104 ? 0.591 2.426 5.877 1.00 88.50 104 GLY A N 1
ATOM 848 C CA . GLY A 1 104 ? 0.209 2.719 7.245 1.00 88.50 104 GLY A CA 1
ATOM 849 C C . GLY A 1 104 ? -0.610 1.614 7.892 1.00 88.50 104 GLY A C 1
ATOM 850 O O . GLY A 1 104 ? -1.040 0.656 7.246 1.00 88.50 104 GLY A O 1
ATOM 851 N N . MET A 1 105 ? -0.812 1.762 9.196 1.00 91.81 105 MET A N 1
ATOM 852 C CA . MET A 1 105 ? -1.677 0.903 10.002 1.00 91.81 105 MET A CA 1
ATOM 853 C C . MET A 1 105 ? -3.037 1.568 10.167 1.00 91.81 105 MET A C 1
ATOM 855 O O . MET A 1 105 ? -3.087 2.699 10.643 1.00 91.81 105 MET A O 1
ATOM 859 N N . PHE A 1 106 ? -4.127 0.918 9.754 1.00 92.56 106 PHE A N 1
ATOM 860 C CA . PHE A 1 106 ? -5.457 1.513 9.856 1.00 92.56 106 PHE A CA 1
ATOM 861 C C . PHE A 1 106 ? -5.807 1.812 11.308 1.00 92.56 106 PHE A C 1
ATOM 863 O O . PHE A 1 106 ? -5.591 1.005 12.213 1.00 92.56 106 PHE A O 1
ATOM 870 N N . ARG A 1 107 ? -6.362 3.001 11.508 1.00 90.81 107 ARG A N 1
ATOM 871 C CA . ARG A 1 107 ? -6.775 3.486 12.814 1.00 90.81 107 ARG A CA 1
ATOM 872 C C . ARG A 1 107 ? -7.945 2.665 13.367 1.00 90.81 107 ARG A C 1
ATOM 874 O O . ARG A 1 107 ? -8.858 2.336 12.605 1.00 90.81 107 ARG A O 1
ATOM 881 N N . PRO A 1 108 ? -7.998 2.401 14.685 1.00 90.00 108 PRO A N 1
ATOM 882 C CA . PRO A 1 108 ? -9.146 1.735 15.298 1.00 90.00 108 PRO A CA 1
ATOM 883 C C . PRO A 1 108 ? -10.465 2.462 15.018 1.00 90.00 108 PRO A C 1
ATOM 885 O O . PRO A 1 108 ? -11.480 1.823 14.776 1.00 90.00 108 PRO A O 1
ATOM 888 N N . GLU A 1 109 ? -10.459 3.796 14.954 1.00 89.44 109 GLU A N 1
ATOM 889 C CA . GLU A 1 109 ? -11.660 4.586 14.655 1.00 89.44 109 GLU A CA 1
ATOM 890 C C . GLU A 1 109 ? -12.223 4.331 13.247 1.00 89.44 109 GLU A C 1
ATOM 892 O O . GLU A 1 109 ? -13.394 4.612 13.000 1.00 89.44 109 GLU A O 1
ATOM 897 N N . MET A 1 110 ? -11.413 3.775 12.342 1.00 86.69 110 MET A N 1
ATOM 898 C CA . MET A 1 110 ? -11.838 3.320 11.020 1.00 86.69 110 MET A CA 1
ATOM 899 C C . MET A 1 110 ? -12.307 1.856 11.046 1.00 86.69 110 MET A C 1
ATOM 901 O O . MET A 1 110 ? -13.338 1.534 10.462 1.00 86.69 110 MET A O 1
ATOM 905 N N . LEU A 1 111 ? -11.603 0.978 11.769 1.00 88.69 111 LEU A N 1
ATOM 906 C CA . LEU A 1 111 ? -11.879 -0.465 11.789 1.00 88.69 111 LEU A CA 1
ATOM 907 C C . LEU A 1 111 ? -13.080 -0.850 12.671 1.00 88.69 111 LEU A C 1
ATOM 909 O O . LEU A 1 111 ? -13.881 -1.707 12.291 1.00 88.69 111 LEU A O 1
ATOM 913 N N . LEU A 1 112 ? -13.238 -0.217 13.836 1.00 89.81 112 LEU A N 1
ATOM 914 C CA . LEU A 1 112 ? -14.275 -0.569 14.812 1.00 89.81 112 LEU A CA 1
ATOM 915 C C . LEU A 1 112 ? -15.703 -0.350 14.278 1.00 89.81 112 LEU A C 1
ATOM 917 O O . LEU A 1 112 ? -16.531 -1.249 14.438 1.00 89.81 112 LEU A O 1
ATOM 921 N N . PRO A 1 113 ? -16.026 0.759 13.574 1.00 89.06 113 PRO A N 1
ATOM 922 C CA . PRO A 1 113 ? -17.342 0.923 12.952 1.00 89.06 113 PRO A CA 1
ATOM 923 C C . PRO A 1 113 ? -17.656 -0.115 11.864 1.00 89.06 113 PRO A C 1
ATOM 925 O O . PRO A 1 113 ? -18.826 -0.330 11.554 1.00 89.06 113 PRO A O 1
ATOM 928 N N . MET A 1 114 ? -16.638 -0.772 11.293 1.00 87.00 114 MET A N 1
ATOM 929 C CA . MET A 1 114 ? -16.807 -1.855 10.313 1.00 87.00 114 MET A CA 1
ATOM 930 C C . MET A 1 114 ? -17.114 -3.211 10.972 1.00 87.00 114 MET A C 1
ATOM 932 O O . MET A 1 114 ? -17.373 -4.185 10.266 1.00 87.00 114 MET A O 1
ATOM 936 N N . GLY A 1 115 ? -17.107 -3.281 12.309 1.00 90.44 115 GLY A N 1
ATOM 937 C CA . GLY A 1 115 ? -17.382 -4.497 13.075 1.00 90.44 115 GLY A CA 1
ATOM 938 C C . GLY A 1 115 ? -16.169 -5.409 13.266 1.00 90.44 115 GLY A C 1
ATOM 939 O O . GLY A 1 115 ? -16.344 -6.582 13.598 1.00 90.44 115 GLY A O 1
ATOM 940 N N . LEU A 1 116 ? -14.952 -4.901 13.043 1.00 90.56 116 LEU A N 1
ATOM 941 C CA . LEU A 1 116 ? -13.729 -5.643 13.340 1.00 90.56 116 LEU A CA 1
ATOM 942 C C . LEU A 1 116 ? -13.469 -5.675 14.860 1.00 90.56 116 LEU A C 1
ATOM 944 O O . LEU A 1 116 ? -13.718 -4.673 15.534 1.00 90.56 116 LEU A O 1
ATOM 948 N N . PRO A 1 117 ? -12.972 -6.800 15.409 1.00 92.69 117 PRO A N 1
ATOM 949 C CA . PRO A 1 117 ? -12.577 -6.891 16.815 1.00 92.69 117 PRO A CA 1
ATOM 950 C C . PRO A 1 117 ? -11.468 -5.894 17.196 1.00 92.69 117 PRO A C 1
ATOM 952 O O . PRO A 1 117 ? -10.617 -5.570 16.372 1.00 92.69 117 PRO A O 1
ATOM 955 N N . GLU A 1 118 ? -11.439 -5.448 18.458 1.00 89.75 118 GLU A N 1
ATOM 956 C CA . GLU A 1 118 ? -10.439 -4.486 18.969 1.00 89.75 118 GLU A CA 1
ATOM 957 C C . GLU A 1 118 ? -8.996 -5.018 18.950 1.00 89.75 118 GLU A C 1
ATOM 959 O O . GLU A 1 118 ? -8.048 -4.238 18.895 1.00 89.75 118 GLU A O 1
ATOM 964 N N . ASP A 1 119 ? -8.818 -6.338 18.988 1.00 93.25 119 ASP A N 1
ATOM 965 C CA . ASP A 1 119 ? -7.519 -7.008 18.919 1.00 93.25 119 ASP A CA 1
ATOM 966 C C . ASP A 1 119 ? -7.024 -7.225 17.479 1.00 93.25 119 ASP A C 1
ATOM 968 O O . ASP A 1 119 ? -5.899 -7.689 17.273 1.00 93.25 119 ASP A O 1
ATOM 972 N N . VAL A 1 120 ? -7.830 -6.865 16.473 1.00 92.50 120 VAL A N 1
ATOM 973 C CA . VAL A 1 120 ? -7.454 -6.960 15.062 1.00 92.50 120 VAL A CA 1
ATOM 974 C C . VAL A 1 120 ? -6.822 -5.658 14.588 1.00 92.50 120 VAL A C 1
ATOM 976 O O . VAL A 1 120 ? -7.423 -4.587 14.605 1.00 92.50 120 VAL A O 1
ATOM 979 N N . VAL A 1 121 ? -5.602 -5.784 14.071 1.00 91.56 121 VAL A N 1
ATOM 980 C CA . VAL A 1 121 ? -4.843 -4.694 13.460 1.00 91.56 121 VAL A CA 1
ATOM 981 C C . VAL A 1 121 ? -4.676 -4.973 11.973 1.00 91.56 121 VAL A C 1
ATOM 983 O O . VAL A 1 121 ? -4.262 -6.064 11.581 1.00 91.56 121 VAL A O 1
ATOM 986 N N . VAL A 1 122 ? -4.968 -3.974 11.141 1.00 91.81 122 VAL A N 1
ATOM 987 C CA . VAL A 1 122 ? -4.854 -4.077 9.682 1.00 91.81 122 VAL A CA 1
ATOM 988 C C . VAL A 1 122 ? -3.835 -3.062 9.178 1.00 91.81 122 VAL A C 1
ATOM 990 O O . VAL A 1 122 ? -3.894 -1.885 9.526 1.00 91.81 122 VAL A O 1
ATOM 993 N N . ILE A 1 123 ? -2.906 -3.513 8.338 1.00 91.31 123 ILE A N 1
ATOM 994 C CA . ILE A 1 123 ? -1.939 -2.659 7.640 1.00 91.31 123 ILE A CA 1
ATOM 995 C C . ILE A 1 123 ? -2.277 -2.594 6.153 1.00 91.31 123 ILE A C 1
ATOM 997 O O . ILE A 1 123 ? -2.788 -3.558 5.584 1.00 91.31 123 ILE A O 1
ATOM 1001 N N . ALA A 1 124 ? -1.968 -1.468 5.520 1.00 87.94 124 ALA A N 1
ATOM 1002 C CA . ALA A 1 124 ? -2.170 -1.263 4.094 1.00 87.94 124 ALA A CA 1
ATOM 1003 C C . ALA A 1 124 ? -1.009 -0.477 3.480 1.00 87.94 124 ALA A C 1
ATOM 1005 O O . ALA A 1 124 ? -0.331 0.302 4.151 1.00 87.94 124 ALA A O 1
ATOM 1006 N N . TRP A 1 125 ? -0.784 -0.684 2.186 1.00 86.00 125 TRP A N 1
ATOM 1007 C CA . TRP A 1 125 ? 0.158 0.090 1.387 1.00 86.00 125 TRP A CA 1
ATOM 1008 C C . TRP A 1 125 ? -0.355 0.244 -0.038 1.00 86.00 125 TRP A C 1
ATOM 1010 O O . TRP A 1 125 ? -1.114 -0.586 -0.539 1.00 86.00 125 TRP A O 1
ATOM 1020 N N . GLY A 1 126 ? 0.080 1.317 -0.687 1.00 82.19 126 GLY A N 1
ATOM 1021 C CA . GLY A 1 126 ? -0.259 1.650 -2.058 1.00 82.19 126 GLY A CA 1
ATOM 1022 C C . GLY A 1 126 ? 0.969 2.123 -2.822 1.00 82.19 126 GLY A C 1
ATOM 1023 O O . GLY A 1 126 ? 1.786 2.892 -2.316 1.00 82.19 126 GLY A O 1
ATOM 1024 N N . LEU A 1 127 ? 1.074 1.658 -4.061 1.00 77.56 127 LEU A N 1
ATOM 1025 C CA . LEU A 1 127 ? 2.074 2.062 -5.045 1.00 77.56 127 LEU A CA 1
ATOM 1026 C C . LEU A 1 127 ? 1.352 2.346 -6.367 1.00 77.56 127 LEU A C 1
ATOM 1028 O O . LEU A 1 127 ? 0.365 1.683 -6.685 1.00 77.56 127 LEU A O 1
ATOM 1032 N N . SER A 1 128 ? 1.807 3.339 -7.133 1.00 68.56 128 SER A N 1
ATOM 1033 C CA . SER A 1 128 ? 1.199 3.646 -8.437 1.00 68.56 128 SER A CA 1
ATOM 1034 C C . SER A 1 128 ? 1.754 2.715 -9.512 1.00 68.56 128 SER A C 1
ATOM 1036 O O . SER A 1 128 ? 2.960 2.664 -9.759 1.00 68.56 128 SER A O 1
ATOM 1038 N N . LEU A 1 129 ? 0.853 1.992 -10.178 1.00 60.78 129 LEU A N 1
ATOM 1039 C CA . LEU A 1 129 ? 1.201 1.029 -11.219 1.00 60.78 129 LEU A CA 1
ATOM 1040 C C . LEU A 1 129 ? 1.728 1.718 -12.484 1.00 60.78 1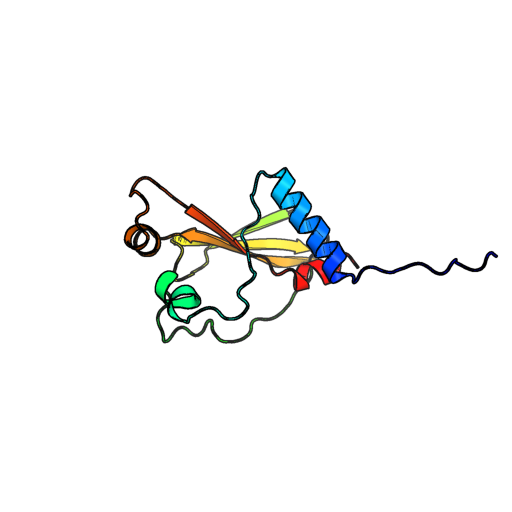29 LEU A C 1
ATOM 1042 O O . LEU A 1 129 ? 2.630 1.204 -13.143 1.00 60.78 129 LEU A O 1
ATOM 1046 N N . GLU A 1 130 ? 1.204 2.902 -12.801 1.00 60.00 130 GLU A N 1
ATOM 1047 C CA . GLU A 1 130 ? 1.670 3.738 -13.906 1.00 60.00 130 GLU A CA 1
ATOM 1048 C C . GLU A 1 130 ? 3.128 4.155 -13.695 1.00 60.00 130 GLU A C 1
ATOM 1050 O O . GLU A 1 130 ? 3.920 4.112 -14.637 1.00 60.00 130 GLU A O 1
ATOM 1055 N N . AR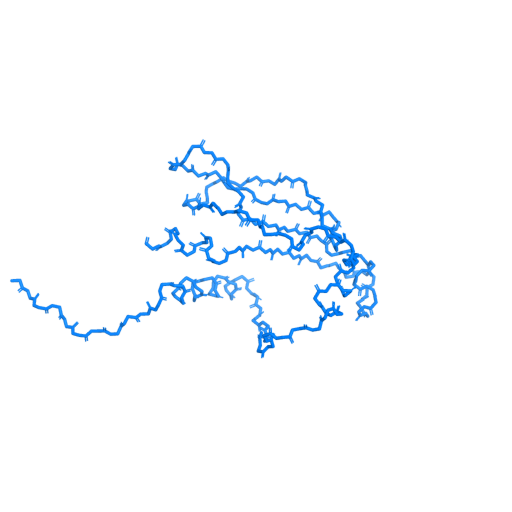G A 1 131 ? 3.500 4.480 -12.446 1.00 61.66 131 ARG A N 1
ATOM 1056 C CA . ARG A 1 131 ? 4.880 4.829 -12.071 1.00 61.66 131 ARG A CA 1
ATOM 1057 C C . ARG A 1 131 ? 5.835 3.645 -12.230 1.00 61.66 131 ARG A C 1
ATOM 1059 O O . ARG A 1 131 ? 6.963 3.833 -12.677 1.00 61.66 131 ARG A O 1
ATOM 1066 N N . CYS A 1 132 ? 5.394 2.424 -11.921 1.00 56.56 132 CYS A N 1
ATOM 1067 C CA . CYS A 1 132 ? 6.213 1.218 -12.084 1.00 56.56 132 CYS A CA 1
ATOM 1068 C C . CYS A 1 132 ? 6.336 0.768 -13.548 1.00 56.56 132 CYS A C 1
ATOM 1070 O O . CYS A 1 132 ? 7.404 0.329 -13.975 1.00 56.56 132 CYS A O 1
ATOM 1072 N N . ALA A 1 133 ? 5.266 0.895 -14.337 1.00 55.56 133 ALA A N 1
ATOM 1073 C CA . ALA A 1 133 ? 5.242 0.427 -15.721 1.00 55.56 133 ALA A CA 1
ATOM 1074 C C . ALA A 1 133 ? 6.236 1.163 -16.628 1.00 55.56 133 ALA A C 1
ATOM 1076 O O . ALA A 1 133 ? 6.802 0.548 -17.526 1.00 55.56 133 ALA A O 1
ATOM 1077 N N . GLN A 1 134 ? 6.479 2.450 -16.3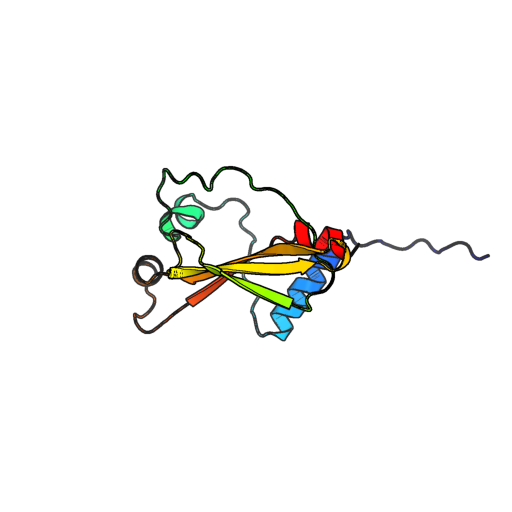73 1.00 54.78 134 GLN A N 1
ATOM 1078 C CA . GLN A 1 134 ? 7.401 3.265 -17.168 1.00 54.78 134 GLN A CA 1
ATOM 1079 C C . GLN A 1 134 ? 8.888 2.931 -16.946 1.00 54.78 134 GLN A C 1
ATOM 1081 O O . GLN A 1 134 ? 9.744 3.441 -17.661 1.00 54.78 134 GLN A O 1
ATOM 1086 N N . VAL A 1 135 ? 9.206 2.105 -15.946 1.00 51.72 135 VAL A N 1
ATOM 1087 C CA . VAL A 1 135 ? 10.574 1.650 -15.658 1.00 51.72 135 VAL A CA 1
ATOM 1088 C C . VAL A 1 135 ? 10.859 0.304 -16.329 1.00 51.72 135 VAL A C 1
ATOM 1090 O O . VAL A 1 135 ? 11.983 0.036 -16.741 1.00 51.72 135 VAL A O 1
ATOM 1093 N N . LEU A 1 136 ? 9.847 -0.562 -16.412 1.00 46.50 136 LEU A N 1
ATOM 1094 C CA . LEU A 1 136 ? 9.982 -1.939 -16.896 1.00 46.50 136 LEU A CA 1
ATOM 1095 C C . LEU A 1 136 ? 9.843 -2.068 -18.426 1.00 46.50 136 LEU A C 1
ATOM 1097 O O . LEU A 1 136 ? 9.948 -3.181 -18.946 1.00 46.50 136 LEU A O 1
ATOM 1101 N N . SER A 1 137 ? 9.574 -0.962 -19.131 1.00 40.66 137 SER A N 1
ATOM 1102 C CA . SER A 1 137 ? 9.394 -0.895 -20.590 1.00 40.66 137 SER A CA 1
ATOM 1103 C C . SER A 1 137 ? 10.654 -0.490 -21.339 1.00 40.66 137 SER A C 1
ATOM 1105 O O . SER A 1 137 ? 11.236 0.542 -20.938 1.00 40.66 137 SER A O 1
#